Protein AF-A0A3C0R622-F1 (afdb_monomer)

Structure (mmCIF, N/CA/C/O backbone):
data_AF-A0A3C0R622-F1
#
_entry.id   AF-A0A3C0R622-F1
#
loop_
_atom_site.group_PDB
_atom_site.id
_atom_site.type_symbol
_atom_site.label_ato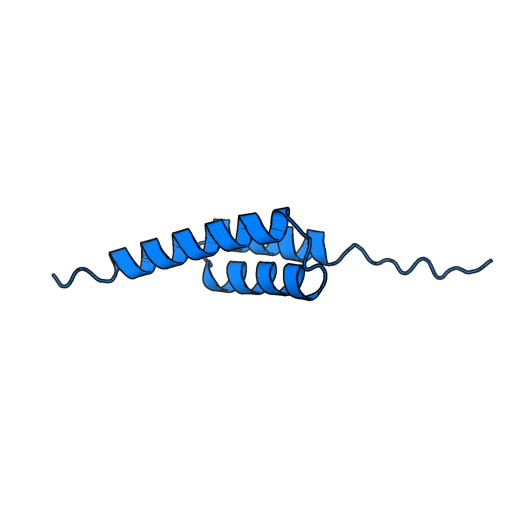m_id
_atom_site.label_alt_id
_atom_site.label_comp_id
_atom_site.label_asym_id
_atom_site.label_entity_id
_atom_site.label_seq_id
_atom_site.pdbx_PDB_ins_code
_atom_site.Cartn_x
_atom_site.Cartn_y
_atom_site.Cartn_z
_atom_site.occupancy
_atom_site.B_iso_or_equiv
_atom_site.auth_seq_id
_atom_site.auth_comp_id
_atom_site.auth_asym_id
_atom_site.auth_atom_id
_atom_site.pdbx_PDB_model_num
ATOM 1 N N . GLN A 1 1 ? 17.940 6.663 -34.730 1.00 37.47 1 GLN A N 1
ATOM 2 C CA . GLN A 1 1 ? 17.937 7.614 -33.598 1.00 37.47 1 GLN A CA 1
ATOM 3 C C . GLN A 1 1 ? 16.515 7.623 -33.067 1.00 37.47 1 GLN A C 1
ATOM 5 O O . GLN A 1 1 ? 15.741 8.495 -33.433 1.00 37.47 1 GLN A O 1
ATOM 10 N N . ASP A 1 2 ? 16.151 6.613 -32.279 1.00 42.97 2 ASP A N 1
ATOM 11 C CA . ASP A 1 2 ? 14.771 6.441 -31.822 1.00 42.97 2 ASP A CA 1
ATOM 12 C C . ASP A 1 2 ? 14.664 6.913 -30.378 1.00 42.97 2 ASP A C 1
ATOM 14 O O . ASP A 1 2 ? 14.974 6.203 -29.423 1.00 42.97 2 ASP A O 1
ATOM 18 N N . ILE A 1 3 ? 14.252 8.171 -30.236 1.00 51.53 3 ILE A N 1
ATOM 19 C CA . ILE A 1 3 ? 13.867 8.793 -28.970 1.00 51.53 3 ILE A CA 1
ATOM 20 C C . ILE A 1 3 ? 12.473 8.249 -28.619 1.00 51.53 3 ILE A C 1
ATOM 22 O O . ILE A 1 3 ? 11.459 8.924 -28.723 1.00 51.53 3 ILE A O 1
ATOM 26 N N . TYR A 1 4 ? 12.432 6.969 -28.261 1.00 44.06 4 TYR A N 1
ATOM 27 C CA . TYR A 1 4 ? 11.300 6.294 -27.625 1.00 44.06 4 TYR A CA 1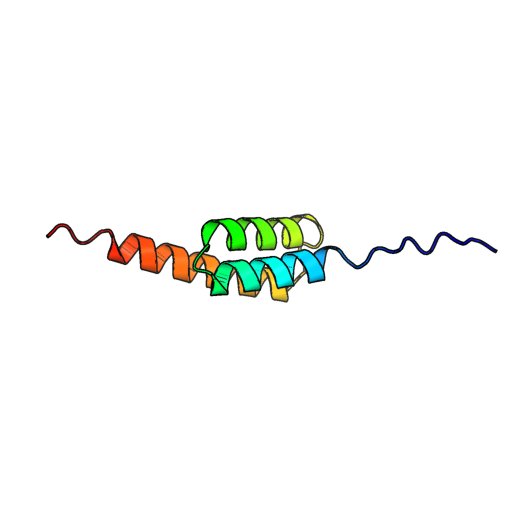
ATOM 28 C C . TYR A 1 4 ? 11.764 5.687 -26.298 1.00 44.06 4 TYR A C 1
ATOM 30 O O . TYR A 1 4 ? 11.284 4.650 -25.852 1.00 44.06 4 TYR A O 1
ATOM 38 N N . VAL A 1 5 ? 12.692 6.357 -25.609 1.00 50.12 5 VAL A N 1
ATOM 39 C CA . VAL A 1 5 ? 12.815 6.177 -24.163 1.00 50.12 5 VAL A CA 1
ATOM 40 C C . VAL A 1 5 ? 11.640 6.930 -23.566 1.00 50.12 5 VAL A C 1
ATOM 42 O O . VAL A 1 5 ? 11.739 8.079 -23.141 1.00 50.12 5 VAL A O 1
ATOM 45 N N . PHE A 1 6 ? 10.481 6.277 -23.647 1.00 48.66 6 PHE A N 1
ATOM 46 C CA . PHE A 1 6 ? 9.344 6.522 -22.794 1.00 48.66 6 PHE A CA 1
ATOM 47 C C . PHE A 1 6 ? 9.927 6.729 -21.403 1.00 48.66 6 PHE A C 1
ATOM 49 O O . PHE A 1 6 ? 10.488 5.811 -20.803 1.00 48.66 6 PHE A O 1
ATOM 56 N N . VAL A 1 7 ? 9.853 7.965 -20.924 1.00 45.97 7 VAL A N 1
ATOM 57 C CA . VAL A 1 7 ? 10.055 8.314 -19.527 1.00 45.97 7 VAL A CA 1
ATOM 58 C C . VAL A 1 7 ? 8.874 7.692 -18.772 1.00 45.97 7 VAL A C 1
ATOM 60 O O . VAL A 1 7 ? 8.025 8.369 -18.205 1.00 45.97 7 VAL A O 1
ATOM 63 N N . ALA A 1 8 ? 8.787 6.358 -18.782 1.00 44.69 8 ALA A N 1
ATOM 64 C CA . ALA A 1 8 ? 8.294 5.615 -17.651 1.00 44.69 8 ALA A CA 1
ATOM 65 C C . ALA A 1 8 ? 9.318 5.903 -16.570 1.00 44.69 8 ALA A C 1
ATOM 67 O O . ALA A 1 8 ? 10.245 5.132 -16.348 1.00 44.69 8 ALA A O 1
ATOM 68 N N . ILE A 1 9 ? 9.128 7.012 -15.858 1.00 46.25 9 ILE A N 1
ATOM 69 C CA . ILE A 1 9 ? 9.332 6.919 -14.422 1.00 46.25 9 ILE A CA 1
ATOM 70 C C . ILE A 1 9 ? 8.485 5.704 -14.050 1.00 46.25 9 ILE A C 1
ATOM 72 O O . ILE A 1 9 ? 7.275 5.749 -14.315 1.00 46.25 9 ILE A O 1
ATOM 76 N N . PRO A 1 10 ? 9.079 4.578 -13.620 1.00 47.25 10 PRO A N 1
ATOM 77 C CA . PRO A 1 10 ? 8.286 3.398 -13.360 1.00 47.25 10 PRO A CA 1
ATOM 78 C C . PRO A 1 10 ? 7.193 3.846 -12.384 1.00 47.25 10 PRO A C 1
ATOM 80 O O . PRO A 1 10 ? 7.464 4.433 -11.337 1.00 47.25 10 PRO A O 1
ATOM 83 N N . LYS A 1 11 ? 5.928 3.738 -12.803 1.00 54.59 11 LYS A N 1
ATOM 84 C CA . LYS A 1 11 ? 4.804 4.238 -11.998 1.00 54.59 11 LYS A CA 1
ATOM 85 C C . LYS A 1 11 ? 4.773 3.533 -10.643 1.00 54.59 11 LYS A C 1
ATOM 87 O O . LYS A 1 11 ? 4.387 4.141 -9.649 1.00 54.59 11 LYS A O 1
ATOM 92 N N . ALA A 1 12 ? 5.247 2.285 -10.612 1.00 56.84 12 ALA A N 1
ATOM 93 C CA . ALA A 1 12 ? 5.387 1.461 -9.423 1.00 56.84 12 ALA A CA 1
ATOM 94 C C . ALA A 1 12 ? 6.091 2.190 -8.255 1.00 56.84 12 ALA A C 1
ATOM 96 O O . ALA A 1 12 ? 5.451 2.348 -7.218 1.00 56.84 12 ALA A O 1
ATOM 97 N N . PRO A 1 13 ? 7.312 2.752 -8.390 1.00 65.69 13 PRO A N 1
ATOM 98 C CA . PRO A 1 13 ? 7.945 3.505 -7.309 1.00 65.69 13 PRO A CA 1
ATOM 99 C C . PRO A 1 13 ? 7.171 4.745 -6.851 1.00 65.69 13 PRO A C 1
ATOM 101 O O . PRO A 1 13 ? 7.207 5.048 -5.657 1.00 65.69 13 PRO A O 1
ATOM 104 N N . ILE A 1 14 ? 6.444 5.445 -7.734 1.00 70.38 14 ILE A N 1
ATOM 105 C CA . ILE A 1 14 ? 5.630 6.608 -7.330 1.00 70.38 14 ILE A CA 1
ATOM 106 C C . ILE A 1 14 ? 4.424 6.153 -6.508 1.00 70.38 14 ILE A C 1
ATOM 108 O O . ILE A 1 14 ? 4.204 6.682 -5.421 1.00 70.38 14 ILE A O 1
ATOM 112 N N . HIS A 1 15 ? 3.666 5.162 -6.980 1.00 69.31 15 HIS A N 1
ATOM 113 C CA . HIS A 1 15 ? 2.513 4.637 -6.244 1.00 69.31 15 HIS A CA 1
ATOM 114 C C . HIS A 1 15 ? 2.937 3.965 -4.930 1.00 69.31 15 HIS A C 1
ATOM 116 O O . HIS A 1 15 ? 2.258 4.120 -3.918 1.00 69.31 15 HIS A O 1
ATOM 122 N N . ASN A 1 16 ? 4.102 3.313 -4.899 1.00 75.00 16 ASN A N 1
ATOM 123 C CA . ASN A 1 16 ? 4.660 2.741 -3.679 1.00 75.00 16 ASN A CA 1
ATOM 124 C C . ASN A 1 16 ? 5.030 3.835 -2.658 1.00 75.00 16 ASN A C 1
ATOM 126 O O . ASN A 1 16 ? 4.624 3.783 -1.498 1.00 75.00 16 ASN A O 1
ATOM 130 N N . SER A 1 17 ? 5.719 4.889 -3.107 1.00 82.00 17 SER A N 1
ATOM 131 C CA . SER A 1 17 ? 6.057 6.046 -2.265 1.00 82.00 17 SER A CA 1
ATOM 132 C C . SER A 1 17 ? 4.803 6.765 -1.762 1.00 82.00 17 SER A C 1
ATOM 134 O O . SER A 1 17 ? 4.716 7.133 -0.591 1.00 82.00 17 SER A O 1
ATOM 136 N N . LEU A 1 18 ? 3.797 6.913 -2.625 1.00 82.94 18 LEU A N 1
ATOM 137 C CA . LEU A 1 18 ? 2.521 7.533 -2.292 1.00 82.94 18 LEU A CA 1
ATOM 138 C C . LEU A 1 18 ? 1.728 6.700 -1.275 1.00 82.94 18 LEU A C 1
ATOM 140 O O . LEU A 1 18 ? 1.191 7.254 -0.319 1.00 82.94 18 LEU A O 1
ATOM 144 N N . GLY A 1 19 ? 1.709 5.373 -1.421 1.00 84.50 19 GLY A N 1
ATOM 145 C CA . GLY A 1 19 ? 1.104 4.470 -0.444 1.00 84.50 19 GLY A CA 1
ATOM 146 C C . GLY A 1 19 ? 1.765 4.578 0.933 1.00 84.50 19 GLY A C 1
ATOM 147 O O . GLY A 1 19 ? 1.074 4.656 1.948 1.00 84.50 19 GLY A O 1
ATOM 148 N N . VAL A 1 20 ? 3.097 4.687 0.988 1.00 84.81 20 VAL A N 1
ATOM 149 C CA . VAL A 1 20 ? 3.833 4.917 2.245 1.00 84.81 20 VAL A CA 1
ATOM 150 C C . VAL A 1 20 ? 3.495 6.279 2.862 1.00 84.81 20 VAL A C 1
ATOM 152 O O . VAL A 1 20 ? 3.343 6.380 4.081 1.00 84.81 20 VAL A O 1
ATOM 155 N N . ILE A 1 21 ? 3.341 7.329 2.051 1.00 88.44 21 ILE A N 1
ATOM 156 C CA . ILE A 1 21 ? 2.905 8.648 2.535 1.00 88.44 21 ILE A CA 1
ATOM 157 C C . ILE A 1 21 ? 1.497 8.552 3.133 1.00 88.44 21 ILE A C 1
ATOM 159 O O . ILE A 1 21 ? 1.285 9.007 4.255 1.00 88.44 21 ILE A O 1
ATOM 163 N N . TYR A 1 22 ? 0.558 7.895 2.450 1.00 90.19 22 TYR A N 1
ATOM 164 C CA . TYR A 1 22 ? -0.792 7.686 2.976 1.00 90.19 22 TYR A CA 1
ATOM 165 C C . TYR A 1 22 ? -0.800 6.889 4.286 1.00 90.19 22 TYR A C 1
ATOM 167 O O . TYR A 1 22 ? -1.524 7.255 5.211 1.00 90.19 22 TYR A O 1
ATOM 175 N N . MET A 1 23 ? 0.061 5.874 4.421 1.00 87.06 23 MET A N 1
ATOM 176 C CA . MET A 1 23 ? 0.247 5.150 5.686 1.00 87.06 23 MET A CA 1
ATOM 177 C C . MET A 1 23 ? 0.701 6.076 6.819 1.00 87.06 23 MET A C 1
ATOM 179 O O . MET A 1 23 ? 0.168 5.998 7.924 1.00 87.06 23 MET A O 1
ATOM 183 N N . ARG A 1 24 ? 1.650 6.982 6.553 1.00 86.00 24 ARG A N 1
ATOM 184 C CA . ARG A 1 24 ? 2.135 7.962 7.543 1.00 86.00 24 ARG A CA 1
ATOM 185 C C . ARG A 1 24 ? 1.075 8.991 7.930 1.00 86.00 24 ARG A C 1
ATOM 187 O O . ARG A 1 24 ? 1.085 9.467 9.058 1.00 86.00 24 ARG A O 1
ATOM 194 N N . LEU A 1 25 ? 0.163 9.311 7.016 1.00 87.56 25 LEU A N 1
ATOM 195 C CA . LEU A 1 25 ? -0.972 10.203 7.262 1.00 87.56 25 LEU A CA 1
ATOM 196 C C . LEU A 1 25 ? -2.155 9.502 7.958 1.00 87.56 25 LEU A C 1
ATOM 198 O O . LEU A 1 25 ? -3.187 10.132 8.171 1.00 87.56 25 LEU A O 1
ATOM 202 N N . GLY A 1 26 ? -2.048 8.204 8.275 1.00 88.38 26 GLY A N 1
ATOM 203 C CA . GLY A 1 26 ? -3.152 7.409 8.830 1.00 88.38 26 GLY A CA 1
ATOM 204 C C . GLY A 1 26 ? -4.268 7.106 7.820 1.00 88.38 26 GLY A C 1
ATOM 205 O O . GLY A 1 26 ? -5.296 6.533 8.170 1.00 88.38 26 GLY A O 1
ATOM 206 N N . GLN A 1 27 ? -4.066 7.454 6.551 1.00 92.19 27 GLN A N 1
ATOM 207 C CA . GLN A 1 27 ? -5.002 7.267 5.445 1.00 92.19 27 GLN A CA 1
ATOM 208 C C . GLN A 1 27 ? -4.864 5.855 4.855 1.00 92.19 27 GLN A C 1
ATOM 210 O O . GLN A 1 27 ? -4.519 5.662 3.688 1.00 92.19 27 GLN A O 1
ATOM 215 N N . VAL A 1 28 ? -5.102 4.845 5.696 1.00 91.25 28 VAL A N 1
ATOM 216 C CA . VAL A 1 28 ? -4.802 3.435 5.392 1.00 91.25 28 VAL A CA 1
ATOM 217 C C . VAL A 1 28 ? -5.568 2.928 4.161 1.00 91.25 28 VAL A C 1
ATOM 219 O O . VAL A 1 28 ? -4.993 2.230 3.327 1.00 91.25 28 VAL A O 1
ATOM 222 N N . SER A 1 29 ? -6.825 3.338 3.974 1.00 90.25 29 SER A N 1
ATOM 223 C CA . SER A 1 29 ? -7.628 2.956 2.801 1.00 90.25 29 SER A CA 1
ATOM 224 C C . SER A 1 29 ? -7.028 3.462 1.485 1.00 90.25 29 SER A C 1
ATOM 226 O O . SER A 1 29 ? -6.967 2.716 0.506 1.00 90.25 29 SER A O 1
ATOM 228 N N . GLN A 1 30 ? -6.540 4.708 1.452 1.00 90.88 30 GLN A N 1
ATOM 229 C CA . GLN A 1 30 ? -5.868 5.247 0.267 1.00 90.88 30 GLN A CA 1
ATOM 230 C C . GLN A 1 30 ? -4.532 4.548 0.008 1.00 90.88 30 GLN A C 1
ATOM 232 O O . GLN A 1 30 ? -4.206 4.287 -1.149 1.00 90.88 30 GLN A O 1
ATOM 237 N N . ALA A 1 31 ? -3.788 4.188 1.058 1.00 91.62 31 ALA A N 1
ATOM 238 C CA . ALA A 1 31 ? -2.547 3.430 0.912 1.00 91.62 31 ALA A CA 1
ATOM 239 C C . ALA A 1 31 ? -2.774 2.065 0.245 1.00 91.62 31 ALA A C 1
ATOM 241 O O . ALA A 1 31 ? -2.078 1.724 -0.709 1.00 91.62 31 ALA A O 1
ATOM 242 N N . ILE A 1 32 ? -3.795 1.325 0.692 1.00 92.88 32 ILE A N 1
ATOM 243 C CA . ILE A 1 32 ? -4.193 0.034 0.109 1.00 92.88 32 ILE A CA 1
ATOM 244 C C . ILE A 1 32 ? -4.492 0.180 -1.388 1.00 92.88 32 ILE A C 1
ATOM 246 O O . ILE A 1 32 ? -4.019 -0.623 -2.191 1.00 92.88 32 ILE A O 1
ATOM 250 N N . ALA A 1 33 ? -5.233 1.223 -1.778 1.00 91.94 33 ALA A N 1
ATOM 251 C CA . ALA A 1 33 ? -5.548 1.477 -3.181 1.00 91.94 33 ALA A CA 1
ATOM 252 C C . ALA A 1 33 ? -4.285 1.704 -4.032 1.00 91.94 33 ALA A C 1
ATOM 254 O O . ALA A 1 33 ? -4.200 1.185 -5.143 1.00 91.94 33 ALA A O 1
ATOM 255 N N . GLN A 1 34 ? -3.284 2.421 -3.506 1.00 90.75 34 GLN A N 1
ATOM 256 C CA . GLN A 1 34 ? -2.030 2.651 -4.230 1.00 90.75 34 GLN A CA 1
ATOM 257 C C . GLN A 1 34 ? -1.203 1.373 -4.391 1.00 90.75 34 GLN A C 1
ATOM 259 O O . GLN A 1 34 ? -0.717 1.108 -5.488 1.00 90.75 34 GLN A O 1
ATOM 264 N N . PHE A 1 35 ? -1.069 0.554 -3.343 1.00 90.38 35 PHE A N 1
ATOM 265 C CA . PHE A 1 35 ? -0.318 -0.704 -3.441 1.00 90.38 35 PHE A CA 1
ATOM 266 C C . PHE A 1 35 ? -0.997 -1.714 -4.372 1.00 90.38 35 PHE A C 1
ATOM 268 O O . PHE A 1 35 ? -0.314 -2.387 -5.140 1.00 90.38 35 PHE A O 1
ATOM 275 N N . ASN A 1 36 ? -2.332 -1.764 -4.380 1.00 92.25 36 ASN A N 1
ATOM 276 C CA . ASN A 1 36 ? -3.076 -2.574 -5.344 1.00 92.25 36 ASN A CA 1
ATOM 277 C C . ASN A 1 36 ? -2.826 -2.134 -6.791 1.00 92.25 36 ASN A C 1
ATOM 279 O O . ASN A 1 36 ? -2.707 -2.988 -7.663 1.00 92.25 36 ASN A O 1
ATOM 283 N N . GLU A 1 37 ? -2.708 -0.831 -7.061 1.00 90.19 37 GLU A N 1
ATOM 284 C CA . GLU A 1 37 ? -2.403 -0.357 -8.415 1.00 90.19 37 GLU A CA 1
ATOM 285 C C . GLU A 1 37 ? -0.976 -0.721 -8.841 1.00 90.19 37 GLU A C 1
ATOM 287 O O . GLU A 1 37 ? -0.760 -1.080 -10.000 1.00 90.19 37 GLU A O 1
ATOM 292 N N . VAL A 1 38 ? -0.012 -0.721 -7.909 1.00 89.00 38 VAL A N 1
ATOM 293 C CA . VAL A 1 38 ? 1.333 -1.250 -8.192 1.00 89.00 38 VAL A CA 1
ATOM 294 C C . VAL A 1 38 ? 1.254 -2.724 -8.570 1.00 89.00 38 VAL A C 1
ATOM 296 O O . VAL A 1 38 ? 1.750 -3.089 -9.629 1.00 89.00 38 VAL A O 1
ATOM 299 N N . LEU A 1 39 ? 0.568 -3.547 -7.773 1.00 90.06 39 LEU A N 1
ATOM 300 C CA . LEU A 1 39 ? 0.439 -4.986 -8.030 1.00 90.06 39 LEU A CA 1
ATOM 301 C C . LEU A 1 39 ? -0.387 -5.306 -9.283 1.00 90.06 39 LEU A C 1
ATOM 303 O O . LEU A 1 39 ? -0.154 -6.319 -9.934 1.00 90.06 39 LEU A O 1
ATOM 307 N N . ARG A 1 40 ? -1.324 -4.437 -9.679 1.00 89.19 40 ARG A N 1
ATOM 308 C CA . ARG A 1 40 ? -2.060 -4.575 -10.945 1.00 89.19 40 ARG A CA 1
ATOM 309 C C . ARG A 1 40 ? -1.143 -4.397 -12.157 1.00 89.19 40 ARG A C 1
ATOM 311 O O . ARG A 1 40 ? -1.360 -5.033 -13.185 1.00 89.19 40 ARG A O 1
ATOM 318 N N . LEU A 1 41 ? -0.153 -3.510 -12.052 1.00 87.25 41 LEU A N 1
ATOM 319 C CA . LEU A 1 41 ? 0.818 -3.229 -13.112 1.00 87.25 41 LEU A CA 1
ATOM 320 C C . LEU A 1 41 ? 2.030 -4.170 -13.059 1.00 87.25 41 LEU A C 1
ATOM 322 O O . LEU A 1 41 ? 2.586 -4.509 -14.101 1.00 87.25 41 LEU A O 1
ATOM 326 N N . GLN A 1 42 ? 2.444 -4.564 -11.857 1.00 86.50 42 GLN A N 1
ATOM 327 C CA . GLN A 1 42 ? 3.588 -5.423 -11.564 1.00 86.50 42 GLN A CA 1
ATOM 328 C C . GLN A 1 42 ? 3.198 -6.432 -10.474 1.00 86.50 42 GLN A C 1
ATOM 330 O O . GLN A 1 42 ? 3.474 -6.202 -9.296 1.00 86.50 42 GLN A O 1
ATOM 335 N N . PRO A 1 43 ? 2.562 -7.555 -10.852 1.00 89.12 43 PRO A N 1
ATOM 336 C CA . PRO A 1 43 ? 2.108 -8.567 -9.895 1.00 89.12 43 PRO A CA 1
ATOM 337 C C . PRO A 1 43 ? 3.226 -9.147 -9.020 1.00 89.12 43 PRO A C 1
ATOM 339 O O . PRO A 1 43 ? 2.970 -9.545 -7.887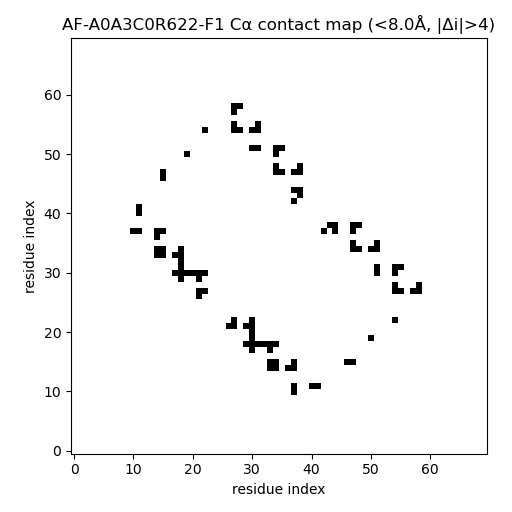 1.00 89.12 43 PRO A O 1
ATOM 342 N N . ASP A 1 44 ? 4.461 -9.136 -9.526 1.00 89.44 44 ASP A N 1
ATOM 343 C CA . ASP A 1 44 ? 5.642 -9.692 -8.858 1.00 89.44 44 ASP A CA 1
ATOM 344 C C . ASP A 1 44 ? 6.402 -8.656 -7.999 1.00 89.44 44 ASP A C 1
ATOM 346 O O . ASP A 1 44 ? 7.500 -8.935 -7.511 1.00 89.44 44 ASP A O 1
ATOM 350 N N . ASP A 1 45 ? 5.855 -7.447 -7.803 1.00 87.69 45 ASP A N 1
ATOM 351 C CA . ASP A 1 45 ? 6.468 -6.428 -6.942 1.00 87.69 45 ASP A CA 1
ATOM 352 C C . ASP A 1 45 ? 6.347 -6.826 -5.459 1.00 87.69 45 ASP A C 1
ATOM 354 O O . ASP A 1 45 ? 5.355 -6.562 -4.770 1.00 87.69 45 ASP A O 1
ATOM 358 N N . ALA A 1 46 ? 7.407 -7.457 -4.953 1.00 89.19 46 ALA A N 1
ATOM 359 C CA . ALA A 1 46 ? 7.507 -7.900 -3.567 1.00 89.19 46 ALA A CA 1
ATOM 360 C C . ALA A 1 46 ? 7.386 -6.750 -2.550 1.00 89.19 46 ALA A C 1
ATOM 362 O O . ALA A 1 46 ? 6.901 -6.962 -1.436 1.00 89.19 46 ALA A O 1
ATOM 363 N N . VAL A 1 47 ? 7.801 -5.531 -2.912 1.00 86.62 47 VAL A N 1
ATOM 364 C CA . VAL A 1 47 ? 7.738 -4.374 -2.010 1.00 86.62 47 VAL A CA 1
ATOM 365 C C . VAL A 1 47 ? 6.295 -3.899 -1.874 1.00 86.62 47 VAL A C 1
ATOM 367 O O . VAL A 1 47 ? 5.828 -3.659 -0.760 1.00 86.62 47 VAL A O 1
ATOM 37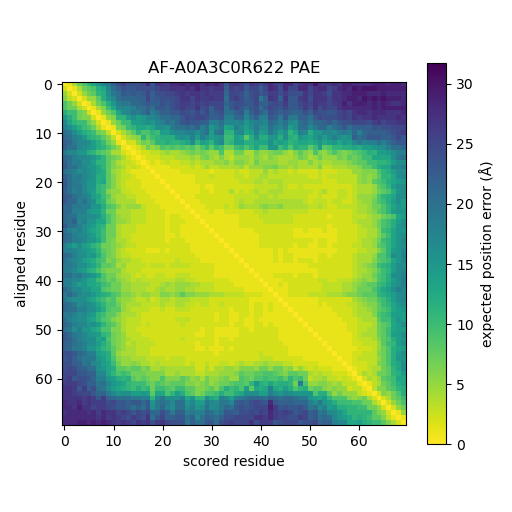0 N N . ALA A 1 48 ? 5.564 -3.802 -2.984 1.00 88.06 48 ALA A N 1
ATOM 371 C CA . ALA A 1 48 ? 4.150 -3.450 -2.965 1.00 88.06 48 ALA A CA 1
ATOM 372 C C . ALA A 1 48 ? 3.305 -4.503 -2.236 1.00 88.06 48 ALA A C 1
ATOM 374 O O . ALA A 1 48 ? 2.416 -4.140 -1.462 1.00 88.06 48 ALA A O 1
ATOM 375 N N . ALA A 1 49 ? 3.614 -5.790 -2.418 1.00 92.25 49 ALA A N 1
ATOM 376 C CA . ALA A 1 49 ? 2.946 -6.881 -1.710 1.00 92.25 49 ALA A CA 1
ATOM 377 C C . ALA A 1 49 ? 3.135 -6.784 -0.186 1.00 92.25 49 ALA A C 1
ATOM 379 O O . ALA A 1 49 ? 2.163 -6.873 0.571 1.00 92.25 49 ALA A O 1
ATOM 380 N N . GLU A 1 50 ? 4.363 -6.538 0.277 1.00 93.06 50 GLU A N 1
ATOM 381 C CA . GLU A 1 50 ? 4.645 -6.408 1.711 1.00 93.06 50 GLU A CA 1
ATOM 382 C C . GLU A 1 50 ? 4.010 -5.148 2.317 1.00 93.06 50 GLU A C 1
ATOM 384 O O . GLU A 1 50 ? 3.439 -5.174 3.416 1.00 93.06 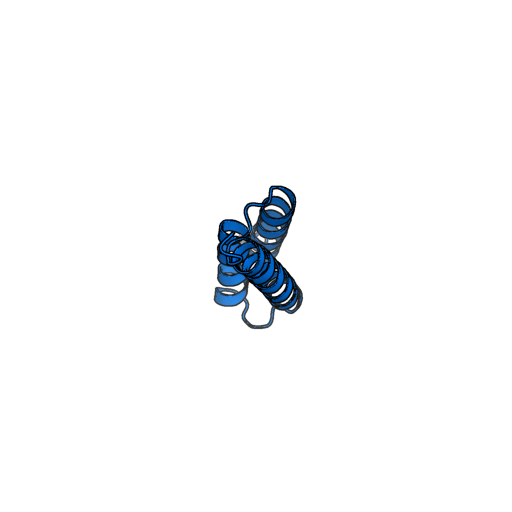50 GLU A O 1
ATOM 389 N N . ASN A 1 51 ? 4.033 -4.042 1.575 1.00 91.00 51 ASN A N 1
ATOM 390 C CA . ASN A 1 51 ? 3.398 -2.804 2.001 1.00 91.00 51 ASN A CA 1
ATOM 391 C C . ASN A 1 51 ? 1.868 -2.933 2.076 1.00 91.00 51 ASN A C 1
ATOM 393 O O . ASN A 1 51 ? 1.260 -2.457 3.040 1.00 91.00 51 ASN A O 1
ATOM 397 N N . LEU A 1 52 ? 1.244 -3.641 1.128 1.00 92.88 52 LEU A N 1
ATOM 398 C CA . LEU A 1 52 ? -0.181 -3.965 1.171 1.00 92.88 52 LEU A CA 1
ATOM 399 C C . LEU A 1 52 ? -0.525 -4.819 2.397 1.00 92.88 52 LEU A C 1
ATOM 401 O O . LEU A 1 52 ? -1.480 -4.510 3.112 1.00 92.88 52 LEU A O 1
ATOM 405 N N . ARG A 1 53 ? 0.271 -5.855 2.688 1.00 94.06 53 ARG A N 1
ATOM 406 C CA . ARG A 1 53 ? 0.088 -6.711 3.872 1.00 94.06 53 ARG A CA 1
ATOM 407 C C . ARG A 1 53 ? 0.118 -5.893 5.164 1.00 94.06 53 ARG A C 1
ATOM 409 O O . ARG A 1 53 ? -0.736 -6.069 6.035 1.00 94.06 53 ARG A O 1
ATOM 416 N N . THR A 1 54 ? 1.066 -4.964 5.266 1.00 92.00 54 THR A N 1
ATOM 417 C CA . THR A 1 54 ? 1.191 -4.057 6.414 1.00 92.00 54 THR A CA 1
ATOM 418 C C . THR A 1 54 ? -0.001 -3.102 6.520 1.00 92.00 54 THR A C 1
ATOM 420 O O . THR A 1 54 ? -0.541 -2.908 7.612 1.00 92.00 54 THR A O 1
ATOM 423 N N . ALA A 1 55 ? -0.455 -2.539 5.398 1.00 91.38 55 ALA A N 1
ATOM 424 C CA . ALA A 1 55 ? -1.612 -1.649 5.362 1.00 91.38 55 ALA A CA 1
ATOM 425 C C . ALA A 1 55 ? -2.902 -2.360 5.801 1.00 91.38 55 ALA A C 1
ATOM 427 O O . ALA A 1 55 ? -3.620 -1.854 6.662 1.00 91.38 55 ALA A O 1
ATOM 428 N N . LEU A 1 56 ? -3.149 -3.575 5.305 1.00 91.81 56 LEU A N 1
ATOM 429 C CA . LEU A 1 56 ? -4.303 -4.391 5.697 1.00 91.81 56 LEU A CA 1
ATOM 430 C C . LEU A 1 56 ? -4.275 -4.774 7.184 1.00 91.81 56 LEU A C 1
ATOM 432 O O . LEU A 1 56 ? -5.313 -4.781 7.847 1.00 91.81 56 LEU A O 1
ATOM 436 N N . ALA A 1 57 ? -3.093 -5.059 7.737 1.00 89.88 57 ALA A N 1
ATOM 437 C CA . ALA A 1 57 ? -2.953 -5.332 9.164 1.00 89.88 57 ALA A CA 1
ATOM 438 C C . ALA A 1 57 ? -3.321 -4.108 10.023 1.00 89.88 57 ALA A C 1
ATOM 440 O O . ALA A 1 57 ? -3.990 -4.260 11.045 1.00 89.88 57 ALA A O 1
ATOM 441 N N . ASN A 1 58 ? -2.924 -2.902 9.606 1.00 86.62 58 ASN A N 1
ATOM 442 C CA . ASN A 1 58 ? -3.283 -1.665 10.304 1.00 86.62 58 ASN A CA 1
ATOM 443 C C . ASN A 1 58 ? -4.770 -1.333 10.177 1.00 86.62 58 ASN A C 1
ATOM 445 O O . ASN A 1 58 ? -5.395 -0.980 11.171 1.00 86.62 58 ASN A O 1
ATOM 449 N N . ASP A 1 59 ? -5.357 -1.520 8.999 1.00 87.75 59 ASP A N 1
ATOM 450 C CA . ASP A 1 59 ? -6.793 -1.343 8.787 1.00 87.75 59 ASP A CA 1
ATOM 451 C C . ASP A 1 59 ? -7.617 -2.279 9.688 1.00 87.75 59 ASP A C 1
ATOM 453 O O . ASP A 1 59 ? -8.555 -1.843 10.357 1.00 87.75 59 ASP A O 1
ATOM 457 N N . ARG A 1 60 ? -7.212 -3.551 9.811 1.00 84.12 60 ARG A N 1
ATOM 458 C CA . ARG A 1 60 ? -7.862 -4.503 10.722 1.00 84.12 60 ARG A CA 1
ATOM 459 C C . ARG A 1 60 ? -7.724 -4.105 12.191 1.00 84.12 60 ARG A C 1
ATOM 461 O O . ARG A 1 60 ? -8.676 -4.303 12.940 1.00 84.12 60 ARG A O 1
ATOM 468 N N . ARG A 1 61 ? -6.573 -3.567 12.614 1.00 74.31 61 ARG A N 1
ATOM 469 C CA . ARG A 1 61 ? -6.379 -3.065 13.988 1.00 74.31 61 ARG A CA 1
ATOM 470 C C . ARG A 1 61 ? -7.325 -1.910 14.290 1.00 74.31 61 ARG A C 1
ATOM 472 O O . ARG A 1 61 ? -8.067 -1.995 15.258 1.00 74.31 61 ARG A O 1
ATOM 479 N N . VAL A 1 62 ? -7.389 -0.914 13.407 1.00 69.75 62 VAL A N 1
ATOM 480 C CA . VAL A 1 62 ? -8.275 0.251 13.570 1.00 69.75 62 VAL A CA 1
ATOM 481 C C . VAL A 1 62 ? -9.750 -0.170 13.611 1.00 69.75 62 VAL A C 1
ATOM 483 O O . VAL A 1 62 ? -10.518 0.325 14.436 1.00 69.75 62 VAL A O 1
ATOM 486 N N . ARG A 1 63 ? -10.159 -1.131 12.771 1.00 70.88 63 ARG A N 1
ATOM 487 C CA . ARG A 1 63 ? -11.528 -1.680 12.794 1.00 70.88 63 ARG A CA 1
ATOM 488 C C . ARG A 1 63 ? -11.812 -2.540 14.028 1.00 70.88 63 ARG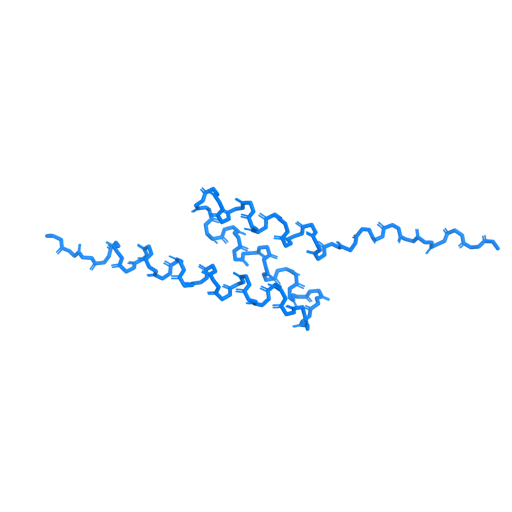 A C 1
ATOM 490 O O . ARG A 1 63 ? -12.915 -2.507 14.5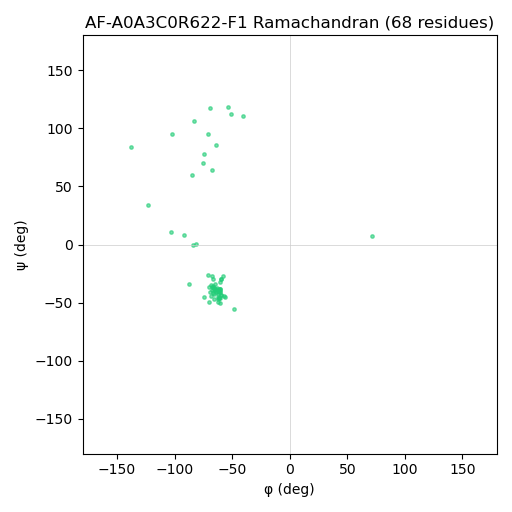64 1.00 70.88 63 ARG A O 1
ATOM 497 N N . GLY A 1 64 ? -10.827 -3.308 14.488 1.00 63.59 64 GLY A N 1
ATOM 498 C CA . GLY A 1 64 ? -10.923 -4.100 15.715 1.00 63.59 64 GLY A CA 1
ATOM 499 C C . GLY A 1 64 ? -11.034 -3.226 16.966 1.00 63.59 64 GLY A C 1
ATOM 500 O O . GLY A 1 64 ? -11.816 -3.540 17.856 1.00 63.59 64 GLY A O 1
ATOM 501 N N . GLU A 1 65 ? -10.328 -2.094 16.997 1.00 58.28 65 GLU A N 1
ATOM 502 C CA . GLU A 1 65 ? -10.397 -1.092 18.071 1.00 58.28 65 GLU A CA 1
ATOM 503 C C . GLU A 1 65 ? -11.718 -0.312 18.082 1.00 58.28 65 GLU A C 1
ATOM 505 O O . GLU A 1 65 ? -12.168 0.118 19.137 1.00 58.28 65 GLU A O 1
ATOM 510 N N . SER A 1 66 ? -12.388 -0.179 16.936 1.00 53.12 66 SER A N 1
ATOM 511 C CA . SER A 1 66 ? -13.736 0.407 16.851 1.00 53.12 66 SER A CA 1
ATOM 512 C C . SER A 1 66 ? -14.861 -0.597 17.140 1.00 53.12 66 SER A C 1
ATOM 514 O O . SER A 1 66 ? -16.031 -0.222 17.140 1.00 53.12 66 SER A O 1
ATOM 516 N N . SER A 1 67 ? -14.519 -1.861 17.418 1.00 48.97 67 SER A N 1
ATOM 517 C CA . SER A 1 67 ? -15.474 -2.945 17.680 1.00 48.97 67 SER A CA 1
ATOM 518 C C . SER A 1 67 ? -15.618 -3.310 19.161 1.00 48.97 67 SER A C 1
ATOM 520 O O . SER A 1 67 ? -16.241 -4.324 19.458 1.00 48.97 67 SER A O 1
ATOM 522 N N . THR A 1 68 ? -15.074 -2.535 20.104 1.00 44.16 68 THR A N 1
ATOM 523 C CA . THR A 1 68 ? -15.468 -2.644 21.517 1.00 44.16 68 THR A CA 1
ATOM 524 C C . THR A 1 68 ? -16.748 -1.830 21.732 1.00 44.16 68 THR A C 1
ATOM 526 O O . THR A 1 68 ? -16.689 -0.600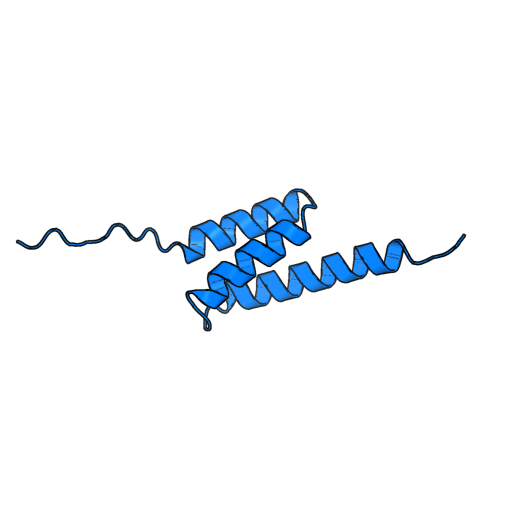 21.753 1.00 44.16 68 THR A O 1
ATOM 529 N N . PRO A 1 69 ? -17.925 -2.467 21.900 1.00 45.31 69 PRO A N 1
ATOM 530 C CA . PRO A 1 69 ? -19.075 -1.750 22.416 1.00 45.31 69 PRO A CA 1
ATOM 531 C C . PRO A 1 69 ? -18.764 -1.448 23.883 1.00 45.31 69 PRO A C 1
ATOM 533 O O . PRO A 1 69 ? -18.525 -2.369 24.668 1.00 45.31 69 PRO A O 1
ATOM 536 N N . ARG A 1 70 ? -18.685 -0.165 24.233 1.00 44.66 70 ARG A N 1
ATOM 537 C CA . ARG A 1 70 ? -18.727 0.250 25.635 1.00 44.66 70 ARG A CA 1
ATOM 538 C C . ARG A 1 70 ? -20.160 0.188 26.141 1.00 44.66 70 ARG A C 1
ATOM 540 O O . ARG A 1 70 ? -21.060 0.555 25.353 1.00 44.66 70 ARG A O 1
#

Secondary structure (DSSP, 8-state):
----------HHHHHHHHHHHHHHTT-HHHHHHHHHHHHHH-TT-HHHHHHHHHHHHHHHHHHHHTT---

Radius of gyration: 15.73 Å; Cα contacts (8 Å, |Δi|>4): 55; chains: 1; bounding box: 37×20×59 Å

Nearest PDB structures (foldseek):
  7qij-assembly1_CC  TM=8.018E-01  e=2.031E-01  Yersinia enterocolitica
  8arb-assembly1_A  TM=9.414E-01  e=5.422E-01  Yersinia enterocolitica
  7qij-assembly2_JC  TM=9.552E-01  e=7.371E-01  Yersinia enterocolitica
  4buj-assembly2_F  TM=8.921E-01  e=6.932E-01  Saccharomyces cerevisiae S288C
  2vgy-assembly1_A-2  TM=8.996E-01  e=4.372E+00  Yersinia enterocolitica

pLDDT: mean 76.42, std 18.11, range [37.47, 94.06]

Mean predicted aligned error: 9.58 Å

Foldseek 3Di:
DDPPPPPCPVVLVVLLVVLVVCVVVVVLVSSLVSLVVSCVVPVPPPSSVVSNVVSVVSVVVVVVVVPDDD

Solvent-accessible surface area (backbone atoms only — not comparable to full-atom values): 3959 Å² total; per-residue (Å²): 138,80,92,70,76,69,82,66,66,61,60,47,63,55,31,44,52,49,16,53,51,25,47,74,70,68,38,36,71,62,14,38,55,27,18,51,53,28,35,73,78,38,76,81,41,64,66,35,53,53,50,33,54,52,33,53,52,51,48,50,49,57,53,56,66,69,64,65,84,126

Sequence (70 aa):
QDIYVFVAIPKAPIHNSLG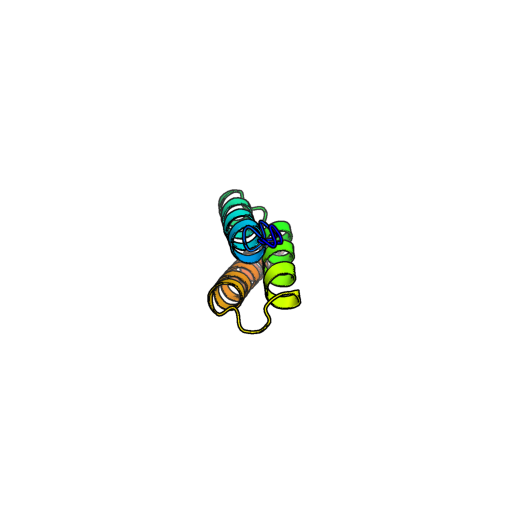VIYMRLGQVSQAIAQFNEVLRLQPDDAVAAENLRTALANDRRVRGESSTPR